Protein AF-A0A965LAW8-F1 (afdb_monomer)

Mean predicted aligned error: 4.21 Å

Structure (mmCIF, N/CA/C/O backbone):
data_AF-A0A965LAW8-F1
#
_entry.id   AF-A0A965LAW8-F1
#
loop_
_atom_site.group_PDB
_atom_site.id
_atom_site.type_symbol
_atom_site.label_atom_id
_atom_site.label_alt_id
_atom_site.label_comp_id
_atom_site.label_asym_id
_atom_site.label_entity_id
_atom_site.label_seq_id
_atom_site.pdbx_PDB_ins_code
_atom_site.Cartn_x
_atom_site.Cartn_y
_atom_site.Cartn_z
_atom_site.occupancy
_atom_site.B_iso_or_equiv
_atom_site.auth_seq_id
_atom_site.auth_comp_id
_atom_site.auth_asym_id
_atom_site.auth_atom_id
_atom_site.pdbx_PDB_model_num
ATOM 1 N N . MET A 1 1 ? -2.486 -7.376 14.317 1.00 90.50 1 MET A N 1
ATOM 2 C CA . MET A 1 1 ? -1.231 -6.579 14.282 1.00 90.50 1 MET A CA 1
ATOM 3 C C . MET A 1 1 ? -1.455 -5.252 15.014 1.00 90.50 1 MET A C 1
ATOM 5 O O . MET A 1 1 ? -2.609 -4.854 15.095 1.00 90.50 1 MET A O 1
ATOM 9 N N . THR A 1 2 ? -0.432 -4.578 15.568 1.00 96.50 2 THR A N 1
ATOM 10 C CA . THR A 1 2 ? -0.640 -3.216 16.119 1.00 96.50 2 THR A CA 1
ATOM 11 C C . THR A 1 2 ? -0.875 -2.212 14.995 1.00 96.50 2 THR A C 1
ATOM 13 O O . THR A 1 2 ? -0.423 -2.426 13.868 1.00 96.50 2 THR A O 1
ATOM 16 N N . ARG A 1 3 ? -1.552 -1.105 15.300 1.00 96.62 3 ARG A N 1
ATOM 17 C CA . ARG A 1 3 ? -1.861 -0.060 14.321 1.00 96.62 3 ARG A CA 1
ATOM 18 C C . ARG A 1 3 ? -0.599 0.533 13.689 1.00 96.62 3 ARG A C 1
ATOM 20 O O . ARG A 1 3 ? -0.526 0.683 12.474 1.00 96.62 3 ARG A O 1
ATOM 27 N N . GLU A 1 4 ? 0.427 0.790 14.493 1.00 97.88 4 GLU A N 1
ATOM 28 C CA . GLU A 1 4 ? 1.717 1.317 14.036 1.00 97.88 4 GLU A CA 1
ATOM 29 C C . GLU A 1 4 ? 2.414 0.343 13.085 1.00 97.88 4 GLU A C 1
ATOM 31 O O . GLU A 1 4 ? 3.013 0.755 12.095 1.00 97.88 4 GLU A O 1
ATOM 36 N N . ALA A 1 5 ? 2.312 -0.960 13.354 1.00 97.88 5 ALA A N 1
ATOM 37 C CA . ALA A 1 5 ? 2.878 -1.973 12.478 1.00 97.88 5 ALA A CA 1
ATOM 38 C C . ALA A 1 5 ? 2.109 -2.073 11.151 1.00 97.88 5 ALA A C 1
ATOM 40 O O . ALA A 1 5 ? 2.754 -2.212 10.112 1.00 97.88 5 ALA A O 1
ATOM 41 N N . LYS A 1 6 ? 0.772 -1.933 11.155 1.00 98.12 6 LYS A N 1
ATOM 42 C CA . LYS A 1 6 ? -0.024 -1.867 9.916 1.00 98.12 6 LYS A CA 1
ATOM 43 C C . LYS A 1 6 ? 0.397 -0.671 9.053 1.00 98.12 6 LYS A C 1
ATOM 45 O O . LYS A 1 6 ? 0.712 -0.842 7.878 1.00 98.12 6 LYS A O 1
ATOM 50 N N . ILE A 1 7 ? 0.498 0.515 9.660 1.00 98.25 7 ILE A N 1
ATOM 51 C CA . ILE A 1 7 ? 0.975 1.744 9.002 1.00 98.25 7 ILE A CA 1
ATOM 52 C C . ILE A 1 7 ? 2.369 1.533 8.399 1.00 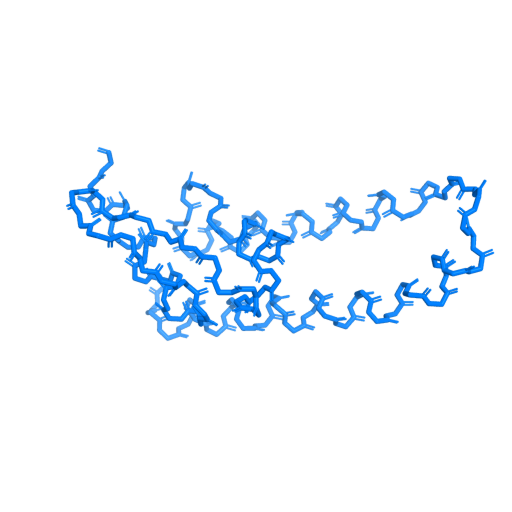98.25 7 ILE A C 1
ATOM 54 O O . ILE A 1 7 ? 2.574 1.805 7.218 1.00 98.25 7 ILE A O 1
ATOM 58 N N . ALA A 1 8 ? 3.307 0.973 9.166 1.00 98.06 8 ALA A N 1
ATOM 59 C CA . ALA A 1 8 ? 4.668 0.729 8.694 1.00 98.06 8 ALA A CA 1
ATOM 60 C C . ALA A 1 8 ? 4.734 -0.259 7.513 1.00 98.06 8 ALA A C 1
ATOM 62 O O . ALA A 1 8 ? 5.629 -0.159 6.671 1.00 98.06 8 ALA A O 1
ATOM 63 N N . TRP A 1 9 ? 3.819 -1.230 7.433 1.00 97.94 9 TRP A N 1
ATOM 64 C CA . TRP A 1 9 ? 3.717 -2.122 6.274 1.00 97.94 9 TRP A CA 1
ATOM 65 C C . TRP A 1 9 ? 3.200 -1.399 5.032 1.00 97.94 9 TRP A C 1
ATOM 67 O O . TRP A 1 9 ? 3.792 -1.561 3.963 1.00 97.94 9 TRP A O 1
ATOM 77 N N . ILE A 1 10 ? 2.180 -0.549 5.181 1.00 98.19 10 ILE A N 1
ATOM 78 C CA . ILE A 1 10 ? 1.662 0.284 4.087 1.00 98.19 10 ILE A CA 1
ATOM 79 C C . ILE A 1 10 ? 2.758 1.223 3.565 1.00 98.19 10 ILE A C 1
ATOM 81 O O . ILE A 1 10 ? 2.991 1.302 2.361 1.00 98.19 10 ILE A O 1
ATOM 85 N N . GLU A 1 11 ? 3.494 1.890 4.455 1.00 98.12 11 GLU A N 1
ATOM 86 C CA . GLU A 1 11 ? 4.618 2.756 4.076 1.00 98.12 11 GLU A CA 1
ATOM 87 C C . GLU A 1 11 ? 5.691 1.993 3.291 1.00 98.12 11 GLU A C 1
ATOM 89 O O . GLU A 1 11 ? 6.185 2.472 2.267 1.00 98.12 11 GLU A O 1
ATOM 94 N N . LYS A 1 12 ? 6.037 0.778 3.736 1.00 97.75 12 LYS A N 1
ATOM 95 C CA . LYS A 1 12 ? 7.018 -0.067 3.049 1.00 97.75 12 LYS A CA 1
ATOM 96 C C . LYS A 1 12 ? 6.552 -0.475 1.659 1.00 97.75 12 LYS A C 1
ATOM 98 O O . LYS A 1 12 ? 7.363 -0.394 0.739 1.00 97.75 12 LYS A O 1
ATOM 103 N N . VAL A 1 13 ? 5.302 -0.911 1.493 1.00 97.38 13 VAL A N 1
ATOM 104 C CA . VAL A 1 13 ? 4.800 -1.330 0.175 1.00 97.38 13 VAL A CA 1
ATOM 105 C C . VAL A 1 13 ? 4.661 -0.135 -0.768 1.00 97.38 13 VAL A C 1
ATOM 107 O O . VAL A 1 13 ? 5.093 -0.237 -1.912 1.00 97.38 13 VAL A O 1
ATOM 110 N N . CYS A 1 14 ? 4.220 1.030 -0.276 1.00 97.69 14 CYS A N 1
ATOM 111 C CA . CYS A 1 14 ? 4.206 2.276 -1.049 1.00 97.69 14 CYS A CA 1
ATOM 112 C C . CYS A 1 14 ? 5.617 2.643 -1.534 1.00 97.69 14 CYS A C 1
ATOM 114 O O . CYS A 1 14 ? 5.813 2.942 -2.708 1.00 97.69 14 CYS A O 1
ATOM 116 N N . LEU A 1 15 ? 6.625 2.546 -0.658 1.00 97.06 15 LEU A N 1
ATOM 117 C CA . LEU A 1 15 ? 8.020 2.789 -1.029 1.00 97.06 15 LEU A CA 1
ATOM 118 C C . LEU A 1 15 ? 8.526 1.795 -2.083 1.00 97.06 15 LEU A C 1
ATOM 120 O O . LEU A 1 15 ? 9.243 2.196 -3.001 1.00 97.06 15 LEU A O 1
ATOM 124 N N . GLN A 1 16 ? 8.201 0.503 -1.955 1.00 96.25 16 GLN A N 1
ATOM 125 C CA . GLN A 1 16 ? 8.602 -0.488 -2.959 1.00 96.25 16 GLN A CA 1
ATOM 126 C C . GLN A 1 16 ? 7.896 -0.256 -4.295 1.00 96.25 16 GLN A C 1
ATOM 128 O O . GLN A 1 16 ? 8.547 -0.370 -5.328 1.00 96.25 16 GLN A O 1
ATOM 133 N N . TYR A 1 17 ? 6.618 0.128 -4.285 1.00 95.19 17 TYR A N 1
ATOM 134 C CA . TYR A 1 17 ? 5.873 0.486 -5.490 1.00 95.19 17 TYR A CA 1
ATOM 135 C C . TYR A 1 17 ? 6.526 1.656 -6.232 1.00 95.19 17 TYR A C 1
ATOM 137 O O . TYR A 1 17 ? 6.765 1.569 -7.436 1.00 95.19 17 TYR A O 1
ATOM 145 N N . THR A 1 18 ? 6.874 2.732 -5.518 1.00 94.62 18 THR A N 1
ATOM 146 C CA . THR A 1 18 ? 7.564 3.887 -6.111 1.00 94.62 18 THR A CA 1
ATOM 147 C C . THR A 1 18 ? 8.891 3.468 -6.737 1.00 94.62 18 THR A C 1
ATOM 149 O O . THR A 1 18 ? 9.131 3.754 -7.907 1.00 94.62 18 THR A O 1
ATOM 152 N N . LYS A 1 19 ? 9.720 2.711 -6.007 1.00 95.25 19 LYS A N 1
ATOM 153 C CA . LYS A 1 19 ? 11.008 2.216 -6.520 1.00 95.25 19 LYS A CA 1
ATOM 154 C C . LYS A 1 19 ? 10.852 1.300 -7.729 1.00 95.25 19 LYS A C 1
ATOM 156 O O . LYS A 1 19 ? 11.662 1.361 -8.650 1.00 95.25 19 LYS A O 1
ATOM 161 N N . LEU A 1 20 ? 9.837 0.438 -7.719 1.00 93.19 20 LEU A N 1
ATOM 162 C CA . LEU A 1 20 ? 9.548 -0.467 -8.823 1.00 93.19 20 LEU A CA 1
ATOM 163 C C . LEU A 1 20 ? 9.143 0.324 -10.071 1.00 93.19 20 LEU A C 1
ATOM 165 O O . LEU A 1 20 ? 9.710 0.091 -11.134 1.00 93.19 20 LEU A O 1
ATOM 169 N N . ASN A 1 21 ? 8.247 1.306 -9.939 1.00 91.19 21 ASN A N 1
ATOM 170 C CA . ASN A 1 21 ? 7.875 2.200 -11.039 1.00 91.19 21 ASN A CA 1
ATOM 171 C C . ASN A 1 21 ? 9.072 2.973 -11.597 1.00 91.19 21 ASN A C 1
ATOM 173 O O . ASN A 1 21 ? 9.263 3.010 -12.809 1.00 91.19 21 ASN A O 1
ATOM 177 N N . GLU A 1 22 ? 9.908 3.547 -10.730 1.00 93.69 22 GLU A N 1
ATOM 178 C CA . GLU A 1 22 ? 11.128 4.251 -11.143 1.00 93.69 22 GLU A CA 1
ATOM 179 C C . GLU A 1 22 ? 12.099 3.332 -11.899 1.00 93.69 22 GLU A C 1
ATOM 181 O O . GLU A 1 22 ? 12.704 3.749 -12.886 1.00 93.69 22 GLU A O 1
ATOM 186 N N . ALA A 1 23 ? 12.230 2.071 -11.474 1.00 92.12 23 ALA A N 1
ATOM 187 C CA . ALA A 1 23 ? 13.066 1.081 -12.148 1.00 92.12 23 ALA A CA 1
ATOM 188 C C . ALA A 1 23 ? 12.489 0.638 -13.505 1.00 92.12 23 ALA A C 1
ATOM 190 O O . ALA A 1 23 ? 13.251 0.347 -14.430 1.00 92.12 23 ALA A O 1
ATOM 191 N N . TRP A 1 24 ? 11.161 0.599 -13.634 1.00 89.88 24 TRP A N 1
ATOM 192 C CA . TRP A 1 24 ? 10.473 0.234 -14.872 1.00 89.88 24 TRP A CA 1
ATOM 193 C C . TRP A 1 24 ? 10.384 1.369 -15.883 1.00 89.88 24 TRP A C 1
ATOM 195 O O . TRP A 1 24 ? 10.359 1.084 -17.080 1.00 89.88 24 TRP A O 1
ATOM 205 N N . GLU A 1 25 ? 10.381 2.630 -15.448 1.00 90.50 25 GLU A N 1
ATOM 206 C CA . GLU A 1 25 ? 10.204 3.790 -16.327 1.00 90.50 25 GLU A CA 1
ATOM 207 C C . GLU A 1 25 ? 11.144 3.760 -17.551 1.00 90.50 25 GLU A C 1
ATOM 209 O O . GLU A 1 25 ? 10.639 3.833 -18.672 1.00 90.50 25 GLU A O 1
ATOM 214 N N . PRO A 1 26 ? 12.473 3.542 -17.435 1.00 89.50 26 PRO A N 1
ATOM 215 C CA . PRO A 1 26 ? 13.350 3.480 -18.608 1.00 89.50 26 PRO A CA 1
ATOM 216 C C . PRO A 1 26 ? 12.989 2.351 -19.581 1.00 89.50 26 PRO A C 1
ATOM 218 O O . PRO A 1 26 ? 13.117 2.513 -20.795 1.00 89.50 26 PRO A O 1
ATOM 221 N N . ILE A 1 27 ? 12.528 1.213 -19.055 1.00 87.00 27 ILE A N 1
ATOM 222 C CA . ILE A 1 27 ? 12.145 0.044 -19.851 1.00 87.00 27 ILE A CA 1
ATOM 223 C C . ILE A 1 27 ? 10.836 0.345 -20.585 1.00 87.00 27 ILE A C 1
ATOM 225 O O . ILE A 1 27 ? 10.768 0.207 -21.803 1.00 87.00 27 ILE A O 1
ATOM 229 N N . VAL A 1 28 ? 9.822 0.856 -19.885 1.00 85.69 28 VAL A N 1
ATOM 230 C CA . VAL A 1 28 ? 8.543 1.260 -20.489 1.00 85.69 28 VAL A CA 1
ATOM 231 C C . VAL A 1 28 ? 8.762 2.308 -21.583 1.00 85.69 28 VAL A C 1
ATOM 233 O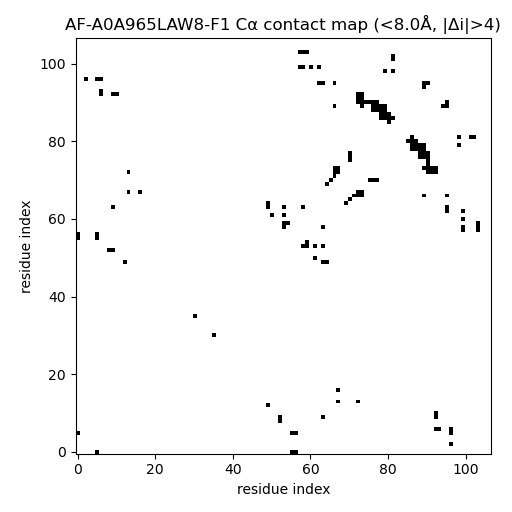 O . VAL A 1 28 ? 8.190 2.203 -22.665 1.00 85.69 28 VAL A O 1
ATOM 236 N N . GLN A 1 29 ? 9.641 3.288 -21.352 1.00 86.56 29 GLN A N 1
ATOM 237 C CA . GLN A 1 29 ? 9.991 4.302 -22.350 1.00 86.56 29 GLN A CA 1
ATOM 238 C C . GLN A 1 29 ? 10.688 3.704 -23.584 1.00 86.56 29 GLN A C 1
ATOM 240 O O . GLN A 1 29 ? 10.408 4.137 -24.703 1.00 86.56 29 GLN A O 1
ATOM 245 N N . ALA A 1 30 ? 11.554 2.702 -23.402 1.00 84.88 30 ALA A N 1
ATOM 246 C CA . ALA A 1 30 ? 12.243 2.012 -24.494 1.00 84.88 30 ALA A CA 1
ATOM 247 C C . ALA A 1 30 ? 11.308 1.116 -25.327 1.00 84.88 30 ALA A C 1
ATOM 249 O O . ALA A 1 30 ? 11.515 0.966 -26.531 1.00 84.88 30 ALA A O 1
ATOM 250 N N . PHE A 1 31 ? 10.267 0.555 -24.707 1.00 81.19 31 PHE A N 1
ATOM 251 C CA . PHE A 1 31 ? 9.355 -0.416 -25.318 1.00 81.19 31 PHE A CA 1
ATOM 252 C C . PHE A 1 31 ? 7.948 0.132 -25.591 1.00 81.19 31 PHE A C 1
ATOM 254 O O . PHE A 1 31 ? 7.044 -0.657 -25.826 1.00 81.19 31 PHE A O 1
ATOM 261 N N . LYS A 1 32 ? 7.757 1.461 -25.643 1.00 70.19 32 LYS A N 1
ATOM 262 C CA . LYS A 1 32 ? 6.462 2.177 -25.779 1.00 70.19 32 LYS A CA 1
ATOM 263 C C . LYS A 1 32 ? 5.417 1.630 -26.773 1.00 70.19 32 LYS A C 1
ATOM 265 O O . LYS A 1 32 ? 4.265 2.032 -26.684 1.00 70.19 32 LYS A O 1
ATOM 270 N N . ASN A 1 33 ? 5.801 0.761 -27.710 1.00 67.19 33 ASN A N 1
ATOM 271 C CA . ASN A 1 33 ? 4.937 0.184 -28.744 1.00 67.19 33 ASN A CA 1
ATOM 272 C C . ASN A 1 33 ? 4.960 -1.359 -28.794 1.00 67.19 33 ASN A C 1
ATOM 274 O O . ASN A 1 33 ? 4.549 -1.923 -29.804 1.00 67.19 33 ASN A O 1
ATOM 278 N N . HIS A 1 34 ? 5.537 -2.040 -27.802 1.00 66.75 34 HIS A N 1
ATOM 279 C CA . HIS A 1 34 ? 5.659 -3.500 -27.777 1.00 66.75 34 HIS A CA 1
ATOM 280 C C . HIS A 1 34 ? 5.223 -4.040 -26.418 1.00 66.75 34 HIS A C 1
ATOM 282 O O . HIS A 1 34 ? 5.747 -3.619 -25.387 1.00 66.75 34 HIS A O 1
ATOM 288 N N . ASP A 1 35 ? 4.314 -5.014 -26.438 1.00 71.12 35 ASP A N 1
ATOM 289 C CA . ASP A 1 35 ? 3.970 -5.774 -25.243 1.00 71.12 35 ASP A CA 1
ATOM 290 C C . ASP A 1 35 ? 5.183 -6.576 -24.785 1.00 71.12 35 ASP A C 1
ATOM 292 O O . ASP A 1 35 ? 5.848 -7.264 -25.569 1.00 71.12 35 ASP A O 1
ATOM 296 N N . PHE A 1 36 ? 5.480 -6.474 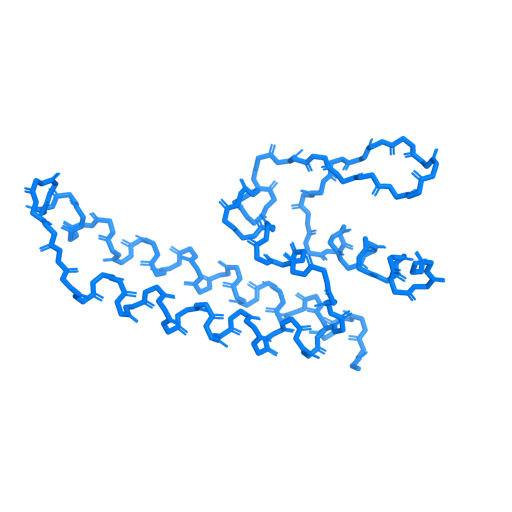-23.495 1.00 76.94 36 PHE A N 1
ATOM 297 C CA . PHE A 1 36 ? 6.599 -7.165 -22.887 1.00 76.94 36 PHE A CA 1
ATOM 298 C C . PHE A 1 36 ? 6.051 -8.104 -21.811 1.00 76.94 36 PHE A C 1
ATOM 300 O O . PHE A 1 36 ? 5.712 -7.633 -20.730 1.00 76.94 36 PHE A O 1
ATOM 307 N N . PRO A 1 37 ? 5.968 -9.425 -22.057 1.00 79.94 37 PRO A N 1
ATOM 308 C CA . PRO A 1 37 ? 5.336 -10.368 -21.127 1.00 79.94 37 PRO A CA 1
ATOM 309 C C . PRO A 1 37 ? 5.895 -10.324 -19.697 1.00 79.94 37 PRO A C 1
ATOM 311 O O . PRO A 1 37 ? 5.180 -10.584 -18.737 1.00 79.94 37 PRO A O 1
ATOM 314 N N . VAL A 1 38 ? 7.169 -9.943 -19.523 1.00 85.56 38 VAL A N 1
ATOM 315 C CA . VAL A 1 38 ? 7.749 -9.805 -18.177 1.00 85.56 38 VAL A CA 1
ATOM 316 C C . VAL A 1 38 ? 7.157 -8.629 -17.389 1.00 85.56 38 VAL A C 1
ATOM 318 O O . VAL A 1 38 ? 7.213 -8.648 -16.163 1.00 85.56 38 VAL A O 1
ATOM 321 N N . PHE A 1 39 ? 6.607 -7.613 -18.061 1.00 85.12 39 PHE A N 1
ATOM 322 C CA . PHE A 1 39 ? 5.948 -6.478 -17.414 1.00 85.12 39 PHE A CA 1
ATOM 323 C C . PHE A 1 39 ? 4.708 -6.952 -16.653 1.00 85.12 39 PHE A C 1
ATOM 325 O O . PHE A 1 39 ? 4.586 -6.683 -15.461 1.00 85.12 39 PHE A O 1
ATOM 332 N N . GLU A 1 40 ? 3.847 -7.735 -17.309 1.00 86.75 40 GLU A N 1
ATOM 333 C CA . GLU A 1 40 ? 2.654 -8.328 -16.692 1.00 86.75 40 GLU A CA 1
ATOM 334 C C . GLU A 1 40 ? 3.021 -9.255 -15.532 1.00 86.75 40 GLU A C 1
ATOM 336 O O . GLU A 1 40 ? 2.464 -9.144 -14.444 1.00 86.75 40 GLU A O 1
ATOM 341 N N . GLU A 1 41 ? 4.012 -10.128 -15.725 1.00 90.69 41 GLU A N 1
ATOM 342 C CA . GLU A 1 41 ? 4.475 -11.041 -14.675 1.00 90.69 41 GLU A CA 1
ATOM 343 C C . GLU A 1 41 ? 5.062 -10.293 -13.469 1.00 90.69 41 GLU A C 1
ATOM 345 O O . GLU A 1 41 ? 4.887 -10.717 -12.326 1.00 90.69 41 GLU A O 1
ATOM 350 N N . THR A 1 42 ? 5.724 -9.155 -13.699 1.00 89.94 42 THR A N 1
ATOM 351 C CA . THR A 1 42 ? 6.271 -8.331 -12.615 1.00 89.94 42 THR A CA 1
ATOM 352 C C . THR A 1 42 ? 5.173 -7.663 -11.804 1.00 89.94 42 THR A C 1
ATOM 354 O O . THR A 1 42 ? 5.229 -7.700 -10.575 1.00 89.94 42 THR A O 1
ATOM 357 N N . TRP A 1 43 ? 4.154 -7.110 -12.463 1.00 90.56 43 TRP A N 1
ATOM 358 C CA . TRP A 1 43 ? 3.010 -6.542 -11.752 1.00 90.56 43 TRP A CA 1
ATOM 359 C C . TRP A 1 43 ? 2.192 -7.605 -11.041 1.00 90.56 43 TRP A C 1
ATOM 361 O O . TRP A 1 43 ? 1.867 -7.404 -9.880 1.00 90.56 43 TRP A O 1
ATOM 371 N N . ARG A 1 44 ? 2.019 -8.793 -11.631 1.00 93.44 44 ARG A N 1
ATOM 372 C CA . ARG A 1 44 ? 1.369 -9.915 -10.943 1.00 93.44 44 ARG A CA 1
ATOM 373 C C . ARG A 1 44 ? 2.102 -10.318 -9.660 1.00 93.44 44 ARG A C 1
ATOM 375 O O . ARG A 1 44 ? 1.468 -10.650 -8.664 1.00 93.44 44 ARG A O 1
ATOM 382 N N . MET A 1 45 ? 3.438 -10.307 -9.655 1.00 93.56 45 MET A N 1
ATOM 383 C CA . MET A 1 45 ? 4.208 -10.546 -8.425 1.00 93.56 45 MET A CA 1
ATOM 384 C C . MET A 1 45 ? 4.008 -9.435 -7.391 1.00 93.56 45 MET A C 1
ATOM 386 O O . MET A 1 45 ? 4.022 -9.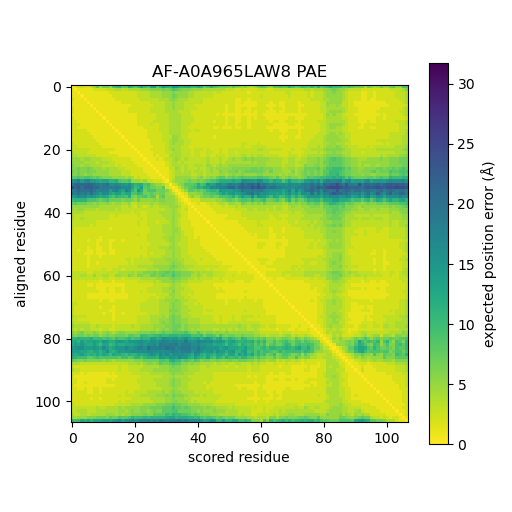711 -6.191 1.00 93.56 45 MET A O 1
ATOM 390 N N . PHE A 1 46 ? 3.846 -8.192 -7.843 1.00 95.12 46 PHE A N 1
ATOM 391 C CA . PHE A 1 46 ? 3.579 -7.068 -6.958 1.00 95.12 46 PHE A CA 1
ATOM 392 C C . PHE A 1 46 ? 2.159 -7.120 -6.382 1.00 95.12 46 PHE A C 1
ATOM 394 O O . PHE A 1 46 ? 2.003 -6.911 -5.184 1.00 95.12 46 PHE A O 1
ATOM 401 N N . ASP A 1 47 ? 1.1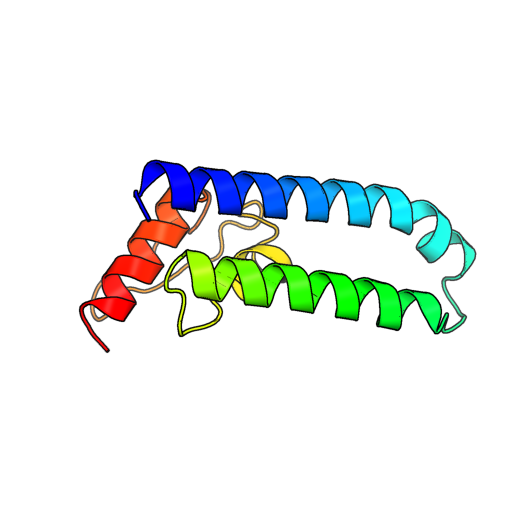62 -7.508 -7.177 1.00 96.00 47 ASP A N 1
ATOM 402 C CA . ASP A 1 47 ? -0.213 -7.743 -6.721 1.00 96.00 47 ASP A CA 1
ATOM 403 C C . ASP A 1 47 ? -0.244 -8.795 -5.607 1.00 96.00 47 ASP A C 1
ATOM 405 O O . ASP A 1 47 ? -0.776 -8.540 -4.536 1.00 96.00 47 ASP A O 1
ATOM 409 N N . LEU A 1 48 ? 0.463 -9.920 -5.771 1.00 96.75 48 LEU A N 1
ATOM 410 C CA . LEU A 1 48 ? 0.580 -10.941 -4.718 1.00 96.75 48 LEU A CA 1
ATOM 411 C C . LEU A 1 48 ? 1.205 -10.409 -3.415 1.00 96.75 48 LEU A C 1
ATOM 413 O O . LEU A 1 48 ? 0.857 -10.857 -2.316 1.00 96.75 48 LEU A O 1
ATOM 417 N N . LEU A 1 49 ? 2.158 -9.477 -3.518 1.00 96.00 49 LEU A N 1
ATOM 418 C CA . LEU A 1 49 ? 2.720 -8.800 -2.351 1.00 96.00 49 LEU A CA 1
ATOM 419 C C . LEU A 1 49 ? 1.673 -7.892 -1.695 1.00 96.00 49 LEU A C 1
ATOM 421 O O . LEU A 1 49 ? 1.585 -7.894 -0.468 1.00 96.00 49 LEU A O 1
ATOM 425 N N . ILE A 1 50 ? 0.900 -7.139 -2.483 1.00 97.38 50 ILE A N 1
ATOM 426 C CA . ILE A 1 50 ? -0.187 -6.293 -1.978 1.00 97.38 50 ILE A CA 1
ATOM 427 C C . ILE A 1 50 ? -1.235 -7.158 -1.278 1.00 97.38 50 ILE A C 1
ATOM 429 O O . ILE A 1 50 ? -1.488 -6.904 -0.106 1.00 97.38 50 ILE A O 1
ATOM 433 N N . ASP A 1 51 ? -1.728 -8.225 -1.911 1.00 97.50 51 ASP A N 1
ATOM 434 C CA . ASP A 1 51 ? -2.698 -9.173 -1.337 1.00 97.50 51 ASP A CA 1
ATOM 435 C C . ASP A 1 51 ? -2.221 -9.715 0.020 1.00 97.50 51 ASP A C 1
ATOM 437 O O . ASP A 1 51 ? -2.973 -9.821 0.992 1.00 97.50 51 ASP A O 1
ATOM 441 N N . THR A 1 52 ? -0.926 -10.035 0.114 1.00 97.06 52 THR A N 1
ATOM 442 C CA . THR A 1 52 ? -0.317 -10.496 1.367 1.00 97.06 52 THR A CA 1
ATOM 443 C C . THR A 1 52 ? -0.369 -9.410 2.443 1.00 97.06 52 THR A C 1
ATOM 445 O O . THR A 1 52 ? -0.670 -9.701 3.601 1.00 97.06 52 THR A O 1
ATOM 448 N N . VAL A 1 53 ? -0.076 -8.156 2.088 1.00 97.25 53 VAL A N 1
ATOM 449 C CA . VAL A 1 53 ? -0.139 -7.028 3.027 1.00 97.25 53 VAL A CA 1
ATOM 450 C C . VAL A 1 53 ? -1.586 -6.710 3.408 1.00 97.25 53 VAL A C 1
ATOM 452 O O . VAL A 1 53 ? -1.829 -6.479 4.590 1.00 97.25 53 VAL A O 1
ATOM 455 N N . GLU A 1 54 ? -2.534 -6.759 2.470 1.00 97.44 54 GLU A N 1
ATOM 456 C CA . GLU A 1 54 ? -3.976 -6.586 2.710 1.00 97.44 54 GLU A CA 1
ATOM 457 C C . GLU A 1 54 ? -4.468 -7.563 3.783 1.00 97.44 54 GLU A C 1
ATOM 459 O O . GLU A 1 54 ? -5.009 -7.144 4.811 1.00 97.44 54 GLU A O 1
ATOM 464 N N . ALA A 1 55 ? -4.138 -8.849 3.636 1.00 96.56 55 ALA A N 1
ATOM 465 C CA . ALA A 1 55 ? -4.451 -9.869 4.633 1.00 96.56 55 ALA A CA 1
ATOM 466 C C . ALA A 1 55 ? -3.790 -9.605 6.001 1.00 96.56 55 ALA A C 1
ATOM 468 O O . ALA A 1 55 ? -4.356 -9.926 7.043 1.00 96.56 55 ALA A O 1
ATOM 469 N N . MET A 1 56 ? -2.591 -9.013 6.034 1.00 95.94 56 MET A N 1
ATOM 470 C CA . MET A 1 56 ? -1.882 -8.687 7.281 1.00 95.94 56 MET A CA 1
ATOM 471 C C . MET A 1 56 ? -2.463 -7.476 8.025 1.00 95.94 56 MET A C 1
ATOM 473 O O . MET A 1 56 ? -2.273 -7.364 9.245 1.00 95.94 56 MET A O 1
ATOM 477 N N . ILE A 1 57 ? -3.108 -6.552 7.308 1.00 96.12 57 ILE A N 1
ATOM 478 C CA . ILE A 1 57 ? -3.703 -5.332 7.870 1.00 96.12 57 ILE A CA 1
ATOM 479 C C . ILE A 1 57 ? -5.223 -5.424 8.048 1.00 96.12 57 ILE A C 1
ATOM 481 O O . ILE A 1 57 ? -5.815 -4.450 8.517 1.00 96.12 57 ILE A O 1
ATOM 485 N N . ASP A 1 58 ? -5.811 -6.593 7.785 1.00 95.25 58 ASP A N 1
ATOM 486 C CA . ASP A 1 58 ? -7.251 -6.870 7.854 1.00 95.25 58 ASP A CA 1
ATOM 487 C C . ASP A 1 58 ? -8.072 -6.033 6.842 1.00 95.25 58 ASP A C 1
ATOM 489 O O . ASP A 1 58 ? -9.175 -5.580 7.145 1.00 95.25 58 ASP A O 1
ATOM 493 N N . ASP A 1 59 ? -7.518 -5.784 5.649 1.00 95.44 59 ASP A N 1
ATOM 494 C CA . ASP A 1 59 ? -8.192 -5.054 4.567 1.00 95.44 59 ASP A CA 1
ATOM 495 C C . ASP A 1 59 ? -8.999 -6.003 3.674 1.00 95.44 59 ASP A C 1
ATOM 497 O O . ASP A 1 59 ? -8.482 -6.584 2.725 1.00 95.44 59 ASP A O 1
ATOM 501 N N . GLU A 1 60 ? -10.283 -6.165 3.986 1.00 92.12 60 GLU A N 1
ATOM 502 C CA . GLU A 1 60 ? -11.192 -7.056 3.248 1.00 92.12 60 GLU A CA 1
ATOM 503 C C . GLU A 1 60 ? -11.741 -6.444 1.946 1.00 92.12 60 GLU A C 1
ATOM 505 O O . GLU A 1 60 ? -12.376 -7.140 1.154 1.00 92.12 60 GLU A O 1
ATOM 510 N N . PHE A 1 61 ? -11.512 -5.147 1.718 1.00 90.50 61 PHE A N 1
ATOM 511 C CA . PHE A 1 61 ? -12.122 -4.381 0.626 1.00 90.50 61 PHE A CA 1
ATOM 512 C C . PHE A 1 61 ? -11.114 -3.968 -0.458 1.00 90.50 61 PHE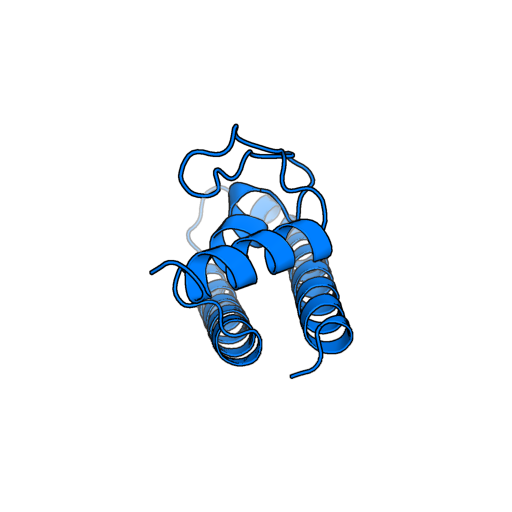 A C 1
ATOM 514 O O . PHE A 1 61 ? -11.460 -3.188 -1.346 1.00 90.50 61 PHE A O 1
ATOM 521 N N . SER A 1 62 ? -9.876 -4.467 -0.380 1.00 94.56 62 SER A N 1
ATOM 522 C CA . SER A 1 62 ? -8.754 -4.091 -1.254 1.00 94.56 62 SER A CA 1
ATOM 523 C C . SER A 1 62 ? -8.524 -2.575 -1.332 1.00 94.56 62 SER A C 1
ATOM 525 O O . SER A 1 62 ? -8.220 -1.987 -2.378 1.00 94.56 62 SER A O 1
ATOM 527 N N . SER A 1 63 ? -8.675 -1.918 -0.183 1.00 95.44 63 SER A N 1
ATOM 528 C CA . SER A 1 63 ? -8.469 -0.482 -0.004 1.00 95.44 63 SER A CA 1
ATOM 529 C C . SER A 1 63 ? -7.010 -0.085 -0.249 1.00 95.44 63 SER A C 1
ATOM 531 O O . SER A 1 63 ? -6.735 1.009 -0.748 1.00 95.44 63 SER A O 1
ATOM 533 N N . LEU A 1 64 ? -6.059 -0.958 0.089 1.00 97.25 64 LEU A N 1
ATOM 534 C CA . LEU A 1 64 ? -4.631 -0.776 -0.141 1.00 97.25 64 LEU A CA 1
ATOM 535 C C . LEU A 1 64 ? -4.298 -0.785 -1.632 1.00 97.25 64 LEU A C 1
ATOM 537 O O . LEU A 1 64 ? -3.588 0.113 -2.089 1.00 97.25 64 LEU A O 1
ATOM 541 N N . THR A 1 65 ? -4.839 -1.736 -2.393 1.00 97.06 65 THR A N 1
ATOM 542 C CA . THR A 1 65 ? -4.729 -1.769 -3.858 1.00 97.06 65 THR A CA 1
ATOM 543 C C . THR A 1 65 ? -5.206 -0.454 -4.475 1.00 97.06 65 THR A C 1
ATOM 545 O O . THR A 1 65 ? -4.468 0.186 -5.234 1.00 97.06 65 THR A O 1
ATOM 548 N N . TRP A 1 66 ? -6.396 0.020 -4.085 1.00 96.38 66 TRP A N 1
ATOM 549 C CA . TRP A 1 66 ? -6.911 1.327 -4.507 1.00 96.38 66 TRP A CA 1
ATOM 550 C C . TRP A 1 66 ? -5.967 2.475 -4.113 1.00 96.38 66 TRP A C 1
ATOM 552 O O . TRP A 1 66 ? -5.643 3.347 -4.928 1.00 96.38 66 TRP A O 1
ATOM 562 N N . PHE A 1 67 ? -5.476 2.471 -2.872 1.00 97.62 67 PHE A N 1
ATOM 563 C CA . PHE A 1 67 ? -4.590 3.513 -2.361 1.00 97.62 67 PHE A CA 1
ATOM 564 C C . PHE A 1 67 ? -3.280 3.591 -3.157 1.00 97.62 67 PHE A C 1
ATOM 566 O O . PHE A 1 67 ? -2.816 4.689 -3.469 1.00 97.62 67 PHE A O 1
ATOM 573 N N . ILE A 1 68 ? -2.703 2.449 -3.530 1.00 97.19 68 ILE A N 1
ATOM 574 C CA . ILE A 1 68 ? -1.453 2.358 -4.293 1.00 97.19 68 ILE A CA 1
ATOM 575 C C . ILE A 1 68 ? -1.671 2.772 -5.752 1.00 97.19 68 ILE A C 1
ATOM 577 O O . ILE A 1 68 ? -1.009 3.695 -6.235 1.00 97.19 68 ILE A O 1
ATOM 581 N N . TYR A 1 69 ? -2.598 2.126 -6.461 1.00 95.50 69 TYR A N 1
ATOM 582 C CA . TYR A 1 69 ? -2.722 2.284 -7.911 1.00 95.50 69 TYR A CA 1
ATOM 583 C C . TYR A 1 69 ? -3.523 3.517 -8.311 1.00 95.50 69 TYR A C 1
ATOM 585 O O . TYR A 1 69 ? -3.085 4.326 -9.139 1.00 95.50 69 TYR A O 1
ATOM 593 N N . GLU A 1 70 ? -4.693 3.702 -7.707 1.00 95.62 70 GLU A N 1
ATOM 594 C CA . GLU A 1 70 ? -5.585 4.790 -8.079 1.00 95.62 70 GLU A CA 1
ATOM 595 C C . GLU A 1 70 ? -5.180 6.080 -7.390 1.00 95.62 70 GLU A C 1
ATOM 597 O O . GLU A 1 70 ? -5.011 7.098 -8.063 1.00 95.62 70 GLU A O 1
ATOM 602 N N . ASN A 1 71 ? -4.953 6.046 -6.078 1.00 96.69 71 ASN A N 1
ATOM 603 C CA . ASN A 1 71 ? -4.639 7.242 -5.302 1.00 96.69 71 ASN A CA 1
ATOM 604 C C . ASN A 1 71 ? -3.140 7.607 -5.303 1.00 96.69 71 ASN A C 1
ATOM 606 O O . ASN A 1 71 ? -2.762 8.648 -4.762 1.00 96.69 71 ASN A O 1
ATOM 610 N N . LYS A 1 72 ? -2.283 6.795 -5.944 1.00 96.25 72 LYS A N 1
ATOM 611 C CA . LYS A 1 72 ? -0.819 6.978 -5.983 1.00 96.25 72 LYS A CA 1
ATOM 612 C C . LYS A 1 72 ? -0.226 7.166 -4.589 1.00 96.25 72 LYS A C 1
ATOM 614 O O . LYS A 1 72 ? 0.408 8.178 -4.302 1.00 96.25 72 LYS A O 1
ATOM 619 N N . CYS A 1 73 ? -0.502 6.226 -3.696 1.00 96.81 73 CYS A N 1
ATOM 620 C CA . CYS A 1 73 ? -0.040 6.259 -2.310 1.00 96.81 73 CYS A CA 1
ATOM 621 C C . CYS A 1 73 ? -0.429 7.558 -1.569 1.00 96.81 73 CYS A C 1
ATOM 623 O O . CYS A 1 73 ? 0.307 8.028 -0.703 1.00 96.81 73 CYS A O 1
ATOM 625 N N . GLY A 1 74 ? -1.573 8.159 -1.924 1.00 96.25 74 GLY A N 1
ATOM 626 C CA . GLY A 1 74 ? -2.100 9.382 -1.310 1.00 96.25 74 GLY A CA 1
ATOM 627 C C . GLY A 1 74 ? -1.754 10.689 -2.033 1.00 96.25 74 GLY A C 1
ATOM 628 O O . GLY A 1 74 ? -2.301 11.737 -1.677 1.00 96.25 74 GLY A O 1
ATOM 629 N N . GLU A 1 75 ? -0.914 10.658 -3.073 1.00 96.19 75 GLU A N 1
ATOM 630 C CA . GLU A 1 75 ? -0.535 11.854 -3.839 1.00 96.19 75 GLU A CA 1
ATOM 631 C C . GLU A 1 75 ? -1.738 12.533 -4.504 1.00 96.19 75 GLU A C 1
ATOM 633 O O . GLU A 1 75 ? -1.829 13.765 -4.516 1.00 96.19 75 GLU A O 1
ATOM 638 N N . LYS A 1 76 ? -2.688 11.751 -5.036 1.00 96.19 76 LYS A N 1
ATOM 639 C CA . LYS A 1 76 ? -3.884 12.312 -5.685 1.00 96.19 76 LYS A CA 1
ATOM 640 C C . LYS A 1 76 ? -4.897 12.858 -4.679 1.00 96.19 76 LYS A C 1
ATOM 642 O O . LYS A 1 76 ? -5.729 13.681 -5.056 1.00 96.19 76 LYS A O 1
ATOM 647 N N . GLY A 1 77 ? -4.817 12.446 -3.412 1.00 94.12 77 GLY A N 1
ATOM 648 C CA . GLY A 1 77 ? -5.758 12.837 -2.365 1.00 94.12 77 GLY A CA 1
ATOM 649 C C . GLY A 1 77 ? -7.202 12.470 -2.695 1.00 94.12 77 GLY A C 1
ATOM 650 O O . GLY A 1 77 ? -8.099 13.248 -2.375 1.00 94.12 77 GLY A O 1
ATOM 651 N N . LEU A 1 78 ? -7.408 11.330 -3.361 1.00 94.75 78 LEU A N 1
ATOM 652 C CA . LEU A 1 78 ? -8.734 10.807 -3.664 1.00 94.75 78 LEU A CA 1
ATOM 653 C C . LEU A 1 78 ? -9.522 10.594 -2.370 1.00 94.75 78 LEU A C 1
ATOM 655 O O . LEU A 1 78 ? -8.967 10.298 -1.306 1.00 94.75 78 LEU A O 1
ATOM 659 N N . GLU A 1 79 ? -10.827 10.796 -2.468 1.00 92.94 79 GLU A N 1
ATOM 660 C CA . GLU A 1 79 ? -11.715 10.765 -1.318 1.00 92.94 79 GLU A CA 1
ATOM 661 C C . GLU A 1 79 ? -12.151 9.338 -0.987 1.00 92.94 79 GLU A C 1
ATOM 663 O O . GLU A 1 79 ? -12.425 8.535 -1.875 1.00 92.94 79 GLU A O 1
ATOM 668 N N . VAL A 1 80 ? -12.259 9.058 0.309 1.00 86.31 80 VAL A N 1
ATOM 669 C CA . VAL A 1 80 ? -12.925 7.877 0.861 1.00 86.31 80 VAL A CA 1
ATOM 670 C C . VAL A 1 80 ? -14.143 8.336 1.655 1.00 86.31 80 VAL A C 1
ATOM 672 O O . VAL A 1 80 ? -14.062 9.312 2.410 1.00 86.31 80 V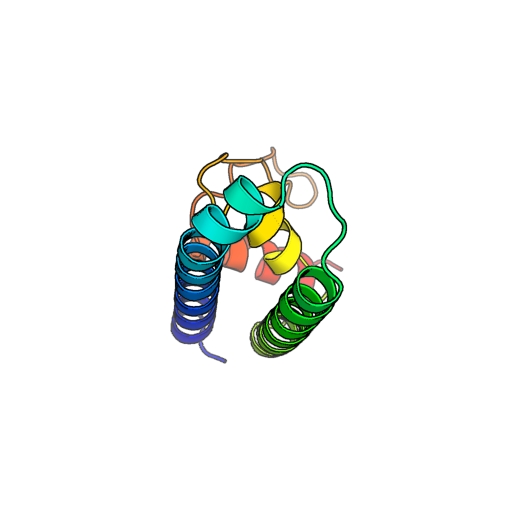AL A O 1
ATOM 675 N N . SER A 1 81 ? -15.281 7.660 1.497 1.00 76.62 81 SER A N 1
ATOM 676 C CA . SER A 1 81 ? -16.468 7.892 2.328 1.00 76.62 81 SER A CA 1
ATOM 677 C C . SER A 1 81 ? -16.629 6.772 3.344 1.00 76.62 81 SER A C 1
ATOM 679 O O . SER A 1 81 ? -16.241 5.635 3.113 1.00 76.62 81 SER A O 1
ATOM 681 N N . VAL A 1 82 ? -17.178 7.109 4.503 1.00 69.38 82 VAL A N 1
ATOM 682 C CA . VAL A 1 82 ? -17.174 6.251 5.688 1.00 69.38 82 VAL A CA 1
ATOM 683 C C . VAL A 1 82 ? -18.612 6.202 6.202 1.00 69.38 82 VAL A C 1
ATOM 685 O O . VAL A 1 82 ? -19.015 7.073 6.974 1.00 69.38 82 VAL A O 1
ATOM 688 N N . GLY A 1 83 ? -19.410 5.251 5.705 1.00 68.88 83 GLY A N 1
ATOM 689 C CA . GLY A 1 83 ? -20.857 5.207 5.954 1.00 68.88 83 GLY A CA 1
ATOM 690 C C . GLY A 1 83 ? -21.539 6.522 5.555 1.00 68.88 83 GLY A C 1
ATOM 691 O O . GLY A 1 83 ? -21.311 7.030 4.459 1.00 68.88 83 GLY A O 1
ATOM 692 N N . ASP A 1 84 ? -22.301 7.114 6.478 1.00 70.75 84 ASP A N 1
ATOM 693 C CA . ASP A 1 84 ? -22.990 8.403 6.285 1.00 70.75 84 ASP A CA 1
ATOM 694 C C . ASP A 1 84 ? -22.081 9.640 6.463 1.00 70.75 84 ASP A C 1
ATOM 696 O O . ASP A 1 84 ? -22.552 10.782 6.423 1.00 70.75 84 ASP A O 1
ATOM 700 N N . LYS A 1 85 ? -20.775 9.463 6.713 1.00 71.88 85 LYS A N 1
ATOM 701 C CA . LYS A 1 85 ? -19.851 10.597 6.862 1.00 71.88 85 LYS A CA 1
ATOM 702 C C . LYS A 1 85 ? -19.511 11.205 5.506 1.00 71.88 85 LYS A C 1
ATOM 704 O O . LYS A 1 85 ? -19.363 10.505 4.506 1.00 71.88 85 LYS A O 1
ATOM 709 N N . LEU A 1 86 ? -19.294 12.520 5.519 1.00 73.81 86 LEU A N 1
ATOM 710 C CA . LEU A 1 86 ? -18.783 13.245 4.360 1.00 73.81 86 LEU A CA 1
ATOM 711 C C . LEU A 1 86 ? -17.464 12.619 3.870 1.00 73.81 86 LEU A C 1
ATOM 713 O O . LEU A 1 86 ? -16.625 12.265 4.710 1.00 73.81 86 LEU A O 1
ATOM 717 N N . PRO A 1 87 ? -17.267 12.506 2.544 1.00 83.81 87 PRO A N 1
ATOM 718 C CA . PRO A 1 87 ? -16.010 12.045 1.980 1.00 83.81 87 PRO A CA 1
ATOM 719 C C . PRO A 1 87 ? -14.833 12.868 2.512 1.00 83.81 87 PRO A C 1
ATOM 721 O O . PRO A 1 87 ? -14.918 14.092 2.646 1.00 83.81 87 PRO A O 1
ATOM 724 N N . ARG A 1 88 ? -13.728 12.193 2.833 1.00 88.31 88 ARG A N 1
ATOM 725 C CA . ARG A 1 88 ? -12.468 12.831 3.234 1.00 88.31 88 ARG A CA 1
ATOM 726 C C . ARG A 1 88 ? -1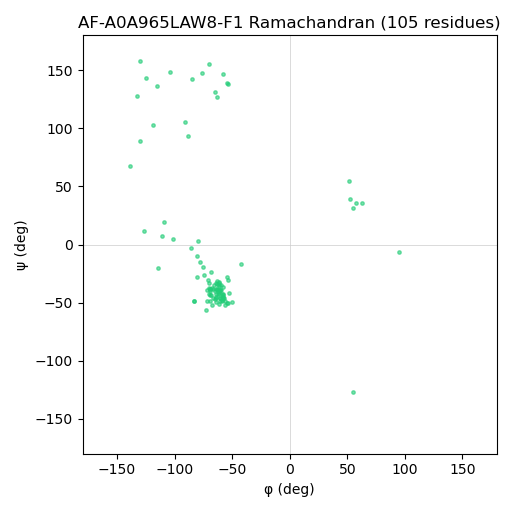1.336 12.347 2.345 1.00 88.31 88 ARG A C 1
ATOM 728 O O . ARG A 1 88 ? -11.291 11.175 1.983 1.00 88.31 88 ARG A O 1
ATOM 735 N N . ALA A 1 89 ? -10.402 13.235 2.023 1.00 93.88 89 ALA A N 1
ATOM 736 C CA . ALA A 1 89 ? -9.216 12.866 1.262 1.00 93.88 89 ALA A CA 1
ATOM 737 C C . ALA A 1 89 ? -8.367 11.853 2.047 1.00 93.88 89 ALA A C 1
ATOM 739 O O . ALA A 1 89 ? -7.990 12.115 3.189 1.00 93.88 89 ALA A O 1
ATOM 740 N N . CYS A 1 90 ? -8.032 10.728 1.420 1.00 95.50 90 CYS A N 1
ATOM 741 C CA . CYS A 1 90 ? -7.077 9.766 1.954 1.00 95.50 90 CYS A CA 1
ATOM 742 C C . CYS A 1 90 ? -5.686 10.141 1.439 1.00 95.50 90 CYS A C 1
ATOM 744 O O . CYS A 1 90 ? -5.403 9.971 0.254 1.00 95.50 90 CYS A O 1
ATOM 746 N N . ARG A 1 91 ? -4.820 10.707 2.284 1.00 96.62 91 ARG A N 1
ATOM 747 C CA . ARG A 1 91 ? -3.494 11.200 1.859 1.00 96.62 91 ARG A CA 1
ATOM 748 C C . ARG A 1 91 ? -2.343 10.433 2.479 1.00 96.62 91 ARG A C 1
ATOM 750 O O . ARG A 1 91 ? -1.231 10.490 1.967 1.00 96.62 91 ARG A O 1
ATOM 757 N N . THR A 1 92 ? -2.597 9.745 3.580 1.00 97.50 92 THR A N 1
ATOM 758 C CA . THR A 1 92 ? -1.572 9.067 4.360 1.00 97.50 92 THR A CA 1
ATOM 759 C C . THR A 1 92 ? -1.962 7.618 4.645 1.00 97.50 92 THR A C 1
ATOM 761 O O . THR A 1 92 ? -3.150 7.290 4.682 1.00 97.50 92 THR A O 1
ATOM 764 N N . PRO A 1 93 ? -0.982 6.748 4.936 1.00 97.50 93 PRO A N 1
ATOM 765 C CA . PRO A 1 93 ? -1.244 5.405 5.449 1.00 97.50 93 PRO A CA 1
ATOM 766 C C . PRO A 1 93 ? -2.127 5.375 6.705 1.00 97.50 93 PRO A C 1
ATOM 768 O O . PRO A 1 93 ? -2.892 4.436 6.896 1.00 97.50 93 PRO A O 1
ATOM 771 N N . SER A 1 94 ? -2.062 6.406 7.555 1.00 96.69 94 SER A N 1
ATOM 772 C CA . SER A 1 94 ? -2.950 6.504 8.719 1.00 96.69 94 SER A CA 1
ATOM 773 C C . SER A 1 94 ? -4.401 6.774 8.316 1.00 96.69 94 SER A C 1
ATOM 775 O O . SER A 1 94 ? -5.302 6.205 8.930 1.00 96.69 94 SER A O 1
ATOM 777 N N . ASP A 1 95 ? -4.637 7.602 7.292 1.00 95.31 95 ASP A N 1
ATOM 778 C CA . ASP A 1 95 ? -5.992 7.849 6.774 1.00 95.31 95 ASP A CA 1
ATOM 779 C C . ASP A 1 95 ? -6.601 6.563 6.202 1.00 95.31 95 ASP A C 1
ATOM 781 O O . ASP A 1 95 ? -7.786 6.292 6.414 1.00 95.31 95 ASP A O 1
ATOM 785 N N . LEU A 1 96 ? -5.774 5.761 5.520 1.00 96.25 96 LEU A N 1
ATOM 786 C CA . LEU A 1 96 ? -6.168 4.462 4.980 1.00 96.25 96 LEU A CA 1
ATOM 787 C C . LEU A 1 96 ? -6.529 3.479 6.100 1.00 96.25 96 LEU A C 1
ATOM 789 O O . LEU A 1 96 ? -7.564 2.827 6.030 1.00 96.25 96 LEU A O 1
ATOM 793 N N . ILE A 1 97 ? -5.722 3.398 7.161 1.00 96.06 97 ILE A N 1
ATOM 794 C CA . ILE A 1 97 ? -6.024 2.510 8.291 1.00 96.06 97 ILE A CA 1
ATOM 795 C C . ILE A 1 97 ? -7.296 2.929 9.022 1.00 96.06 97 ILE A C 1
ATOM 797 O O . ILE A 1 97 ? -8.096 2.067 9.366 1.00 96.06 97 ILE A O 1
ATOM 801 N N . ASP A 1 98 ? -7.533 4.228 9.214 1.00 93.44 98 ASP A N 1
ATOM 802 C CA . ASP A 1 98 ? -8.813 4.682 9.764 1.00 93.44 98 ASP A CA 1
ATOM 803 C C . ASP A 1 98 ? -10.007 4.237 8.905 1.00 93.44 98 ASP A C 1
ATOM 805 O O . ASP A 1 98 ? -11.084 3.976 9.439 1.00 93.44 98 ASP A O 1
ATOM 809 N N . PHE A 1 99 ? -9.845 4.229 7.577 1.00 93.06 99 PHE A N 1
ATOM 810 C CA . PHE A 1 99 ? -10.877 3.776 6.648 1.00 93.06 99 PHE A CA 1
ATOM 811 C C . PHE A 1 99 ? -11.113 2.268 6.781 1.00 93.06 99 PHE A C 1
ATOM 813 O O . PHE A 1 99 ? -12.246 1.864 7.038 1.00 93.06 99 PHE A O 1
ATOM 820 N N . ILE A 1 100 ? -10.049 1.463 6.715 1.00 93.69 100 ILE A N 1
ATOM 821 C CA . ILE A 1 100 ? -10.113 0.002 6.864 1.00 93.69 100 ILE A CA 1
ATOM 822 C C . ILE A 1 100 ? -10.764 -0.372 8.200 1.00 93.69 100 ILE A C 1
ATOM 824 O O . ILE A 1 100 ? -11.758 -1.088 8.219 1.00 93.69 100 ILE A O 1
ATOM 828 N N . GLU A 1 101 ? -10.273 0.176 9.317 1.00 93.00 101 GLU A N 1
ATOM 829 C CA . GLU A 1 101 ? -10.794 -0.137 10.654 1.00 93.00 101 GLU A CA 1
ATOM 830 C C . GLU A 1 101 ? -12.272 0.245 10.811 1.00 93.00 101 GLU A C 1
ATOM 832 O O . GLU A 1 101 ? -13.015 -0.438 11.520 1.00 93.00 101 GLU A O 1
ATOM 837 N N . TYR A 1 102 ? -12.728 1.307 10.139 1.00 90.44 102 TYR A N 1
ATOM 838 C CA . TYR A 1 102 ? -14.147 1.640 10.124 1.00 90.44 102 TYR A CA 1
ATOM 839 C C . TYR A 1 102 ? -14.970 0.622 9.336 1.00 90.44 102 TYR A C 1
ATOM 841 O O . TYR A 1 102 ? -16.004 0.186 9.840 1.00 90.44 102 TYR A O 1
ATOM 849 N N . CYS A 1 103 ? -14.542 0.268 8.123 1.00 87.44 103 CYS A N 1
ATOM 850 C CA . CYS A 1 103 ? -15.253 -0.683 7.270 1.00 87.44 10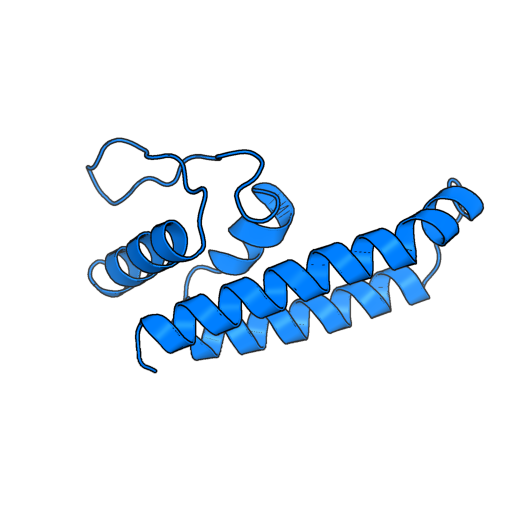3 CYS A CA 1
ATOM 851 C C . CYS A 1 103 ? -15.337 -2.062 7.934 1.00 87.44 103 CYS A C 1
ATOM 853 O O . CYS A 1 103 ? -16.415 -2.638 7.998 1.00 87.44 103 CYS A O 1
ATOM 855 N N . THR A 1 104 ? -14.254 -2.540 8.552 1.00 87.44 104 THR A N 1
ATOM 856 C CA . THR A 1 104 ? -14.260 -3.794 9.322 1.00 87.44 104 THR A CA 1
ATOM 857 C C . THR A 1 104 ? -15.223 -3.742 10.515 1.00 87.44 104 THR A C 1
ATOM 859 O O . THR A 1 104 ? -15.859 -4.738 10.852 1.00 87.44 104 THR A O 1
ATOM 862 N N . ALA A 1 105 ? -15.353 -2.588 11.176 1.00 87.44 105 ALA A N 1
ATOM 863 C CA . ALA A 1 105 ? -16.286 -2.417 12.290 1.00 87.44 105 ALA A CA 1
ATOM 864 C C . ALA A 1 105 ? -17.754 -2.234 11.849 1.00 87.44 105 ALA A C 1
ATOM 866 O O . ALA A 1 105 ? -18.647 -2.340 12.691 1.00 87.44 105 ALA A O 1
ATOM 867 N N . ASN A 1 106 ? -18.005 -1.935 10.568 1.00 83.50 106 ASN A N 1
ATOM 868 C CA . ASN A 1 106 ? -19.325 -1.635 10.000 1.00 83.50 106 ASN A CA 1
ATOM 869 C C . ASN A 1 106 ? -19.482 -2.304 8.612 1.00 83.50 106 ASN A C 1
ATOM 871 O O . ASN A 1 106 ? -19.510 -1.582 7.611 1.00 83.50 106 ASN A O 1
ATOM 875 N N . PRO A 1 107 ? -19.533 -3.649 8.550 1.00 72.50 107 PRO A N 1
ATOM 876 C CA . PRO A 1 107 ? -19.585 -4.405 7.296 1.00 72.50 107 PRO A CA 1
ATOM 877 C C . PRO A 1 107 ? -20.890 -4.215 6.510 1.00 72.50 107 PRO A C 1
ATOM 879 O O . PRO A 1 107 ? -21.946 -3.963 7.140 1.00 72.50 107 PRO A O 1
#

Solvent-accessible surface area (backbone atoms only — not comparable to full-atom values): 6096 Å² total; per-residue (Å²): 122,56,71,69,57,42,34,53,49,47,53,48,50,46,53,49,51,53,53,49,50,64,67,42,45,66,55,51,67,75,38,76,89,55,92,54,74,66,57,58,54,51,50,53,54,48,50,56,51,47,54,54,49,30,65,63,59,65,38,89,78,53,56,63,60,44,32,47,71,73,20,51,59,18,74,68,38,48,69,48,66,59,84,95,45,78,66,41,63,33,48,44,54,64,49,47,48,57,49,40,58,47,44,70,75,58,118

Secondary structure (DSSP, 8-state):
--HHHHHHHHHHHHHHHHHHHHHHHHHHHHTTTS--HHHHHHHHHHHHHHHHHHHHHT-TT-HHHHHHHTSTTTTT--EEEETTEEEEE--SHHHHHHHHHHHHH--

Foldseek 3Di:
DDPVVLQVLLVVLLVVLVVVCVVCVVVCVVQVPDDDVVVVVVVVVSVVSLVVSCVVLVNPPSLSVCCCPVCVVQVVQDWDDQVPDDTGGDRGSSSSSVRRVRVVVPD

pLDDT: mean 91.11, std 8.22, range [66.75, 98.25]

Radius of gyration: 15.28 Å; Cα contacts (8 Å, |Δi|>4): 84; chains: 1; bounding box: 36×24×45 Å

Sequence (107 aa):
MTREAKIAWIEKVCLQYTKLNEAWEPIVQAFKNHDFPVFEETWRMFDLLIDTVEAMIDDEFSSLTWFIYENKCGEKGLEVSVGDKLPRACRTPSDLIDFIEYCTANP